Protein AF-A0A536VVV4-F1 (afdb_monomer)

Nearest PDB structures (foldseek):
  3cqb-assembly1_B  TM=8.999E-01  e=2.871E-04  unclassified
  3cqb-assembly1_A  TM=9.259E-01  e=4.787E-03  unclassified

Mean predicted aligned error: 9.5 Å

pLDDT: mean 87.92, std 15.05, range [46.0, 98.38]

Structure (mmCIF, N/CA/C/O backbone):
data_AF-A0A536VVV4-F1
#
_entry.id   AF-A0A536VVV4-F1
#
loop_
_atom_site.group_PDB
_atom_site.id
_atom_site.type_symbol
_atom_site.label_atom_id
_atom_site.label_alt_id
_atom_site.label_comp_id
_atom_site.label_asym_id
_atom_site.label_entity_id
_atom_site.label_seq_id
_atom_site.pdbx_PDB_ins_code
_atom_site.Cartn_x
_atom_site.Cartn_y
_atom_site.Cartn_z
_atom_site.occupancy
_atom_site.B_iso_or_equiv
_atom_site.auth_seq_id
_atom_site.auth_comp_id
_atom_site.auth_asym_id
_atom_site.auth_atom_id
_atom_site.pdbx_PDB_model_num
ATOM 1 N N . MET A 1 1 ? 23.287 49.686 -32.237 1.00 52.19 1 MET A N 1
ATOM 2 C CA . MET A 1 1 ? 22.358 48.540 -32.331 1.00 52.19 1 MET A CA 1
ATOM 3 C C . MET A 1 1 ? 23.140 47.354 -32.895 1.00 52.19 1 MET A C 1
ATOM 5 O O . MET A 1 1 ? 23.390 47.329 -34.089 1.00 52.19 1 MET A O 1
ATOM 9 N N . SER A 1 2 ? 23.639 46.441 -32.057 1.00 46.00 2 SER A N 1
ATOM 10 C CA . SER A 1 2 ? 24.348 45.226 -32.502 1.00 46.00 2 SER A CA 1
ATOM 11 C C . SER A 1 2 ? 24.063 44.066 -31.532 1.00 46.00 2 SER A C 1
ATOM 13 O O . SER A 1 2 ? 23.830 44.313 -30.347 1.00 46.00 2 SER A O 1
ATOM 15 N N . PRO A 1 3 ? 23.937 42.822 -32.031 1.00 53.62 3 PRO A N 1
ATOM 16 C CA . PRO A 1 3 ? 23.010 41.853 -31.459 1.00 53.62 3 PRO A CA 1
ATOM 17 C C . PRO A 1 3 ? 23.625 40.999 -30.344 1.00 53.62 3 PRO A C 1
ATOM 19 O O . PRO A 1 3 ? 24.774 40.564 -30.401 1.00 53.62 3 PRO A O 1
ATOM 22 N N . LEU A 1 4 ? 22.795 40.716 -29.340 1.00 55.72 4 LEU A N 1
ATOM 23 C CA . LEU A 1 4 ? 23.059 39.817 -28.220 1.00 55.72 4 LEU A CA 1
ATOM 24 C C . LEU A 1 4 ? 23.430 38.409 -28.712 1.00 55.72 4 LEU A C 1
ATOM 26 O O . LEU A 1 4 ? 22.602 37.651 -29.221 1.00 55.72 4 LEU A O 1
ATOM 30 N N . ARG A 1 5 ? 24.692 38.038 -28.500 1.00 58.62 5 ARG A N 1
ATOM 31 C CA . ARG A 1 5 ? 25.236 36.700 -28.742 1.00 58.62 5 ARG A CA 1
ATOM 32 C C . ARG A 1 5 ? 24.678 35.736 -27.686 1.00 58.62 5 ARG A C 1
ATOM 34 O O . ARG A 1 5 ? 25.231 35.606 -26.597 1.00 58.62 5 ARG A O 1
ATOM 41 N N . ARG A 1 6 ? 23.558 35.068 -27.994 1.00 58.03 6 ARG A N 1
ATOM 42 C CA . ARG A 1 6 ? 22.972 33.998 -27.161 1.00 58.03 6 ARG A CA 1
ATOM 43 C C . ARG A 1 6 ? 23.977 32.847 -27.007 1.00 58.03 6 ARG A C 1
ATOM 45 O O . ARG A 1 6 ? 24.067 31.980 -27.874 1.00 58.03 6 ARG A O 1
ATOM 52 N N . LYS A 1 7 ? 24.705 32.794 -25.887 1.00 58.62 7 LYS A N 1
ATOM 53 C CA . LYS A 1 7 ? 25.305 31.544 -25.398 1.00 58.62 7 LYS A CA 1
ATOM 54 C C . LYS A 1 7 ? 24.151 30.622 -25.000 1.00 58.62 7 LYS A C 1
ATOM 56 O O . LYS A 1 7 ? 23.544 30.815 -23.952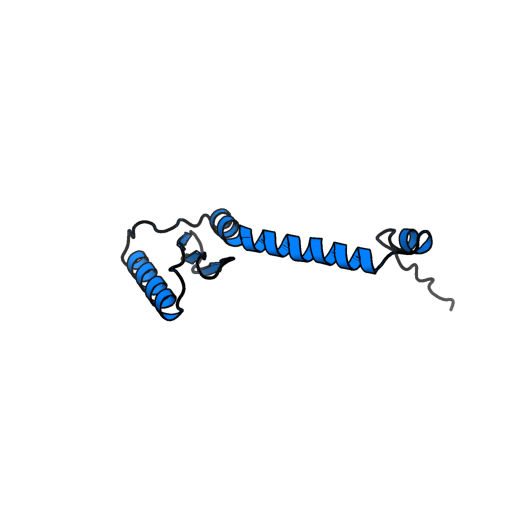 1.00 58.62 7 LYS A O 1
ATOM 61 N N . ARG A 1 8 ? 23.809 29.647 -25.848 1.00 59.28 8 ARG A N 1
ATOM 62 C CA . ARG A 1 8 ? 22.992 28.510 -25.408 1.00 59.28 8 ARG A CA 1
ATOM 63 C C . ARG A 1 8 ? 23.870 27.669 -24.490 1.00 59.28 8 ARG A C 1
ATOM 65 O O . ARG A 1 8 ? 24.850 27.078 -24.938 1.00 59.28 8 ARG A O 1
ATOM 72 N N . SER A 1 9 ? 23.559 27.680 -23.204 1.00 56.00 9 SER A N 1
ATOM 73 C CA . SER A 1 9 ? 24.233 26.850 -22.215 1.00 56.00 9 SER A CA 1
ATOM 74 C C . SER A 1 9 ? 23.882 25.385 -22.479 1.00 56.00 9 SER A C 1
ATOM 76 O O . SER A 1 9 ? 22.789 24.927 -22.161 1.00 56.00 9 SER A O 1
ATOM 78 N N . ASN A 1 10 ? 24.807 24.652 -23.097 1.00 61.41 10 ASN A N 1
ATOM 79 C CA . ASN A 1 10 ? 24.755 23.199 -23.239 1.00 61.41 10 ASN A CA 1
ATOM 80 C C . ASN A 1 10 ? 25.097 22.558 -21.886 1.00 61.41 10 ASN A C 1
ATOM 82 O O . ASN A 1 10 ? 26.231 22.154 -21.648 1.00 61.41 10 ASN A O 1
ATOM 86 N N . LEU A 1 11 ? 24.116 22.528 -20.985 1.00 60.31 11 LEU A N 1
ATOM 87 C CA . LEU A 1 11 ? 24.301 22.327 -19.542 1.00 60.31 11 LEU A CA 1
ATOM 88 C C . LEU A 1 11 ? 24.728 20.923 -19.086 1.00 60.31 11 LEU A C 1
ATOM 90 O O . LEU A 1 11 ? 24.925 20.728 -17.896 1.00 60.31 11 LEU A O 1
ATOM 94 N N . LEU A 1 12 ? 24.910 19.955 -19.985 1.00 63.84 12 LEU A N 1
ATOM 95 C CA . LEU A 1 12 ? 25.259 18.584 -19.586 1.00 63.84 12 LEU A CA 1
ATOM 96 C C . LEU A 1 12 ? 26.454 17.988 -20.331 1.00 63.84 12 LEU A C 1
ATOM 98 O O . LEU A 1 12 ? 26.679 16.789 -20.237 1.00 63.84 12 LEU A O 1
ATOM 102 N N . GLY A 1 13 ? 27.187 18.752 -21.151 1.00 57.66 13 GLY A N 1
ATOM 103 C CA . GLY A 1 13 ? 28.243 18.170 -22.004 1.00 57.66 13 GLY A CA 1
ATOM 104 C C . GLY A 1 13 ? 27.727 17.153 -23.042 1.00 57.66 13 GLY A C 1
ATOM 105 O O . GLY A 1 13 ? 28.474 16.747 -23.929 1.00 57.66 13 GLY A O 1
ATOM 106 N N . LEU A 1 14 ? 26.428 16.829 -22.997 1.00 61.56 14 LEU A N 1
ATOM 107 C CA . LEU A 1 14 ? 25.707 15.941 -23.896 1.00 61.56 14 LEU A CA 1
ATOM 108 C C . LEU A 1 14 ? 25.946 16.353 -25.343 1.00 61.56 14 LEU A C 1
ATOM 110 O O . LEU A 1 14 ? 26.206 15.503 -26.176 1.00 61.56 14 LEU A O 1
ATOM 114 N N . ASN A 1 15 ? 25.952 17.663 -25.624 1.00 60.56 15 ASN A N 1
ATOM 115 C CA . ASN A 1 15 ? 26.162 18.196 -26.973 1.00 60.56 15 ASN A CA 1
ATOM 116 C C . ASN A 1 15 ? 27.574 17.955 -27.535 1.00 60.56 15 ASN A C 1
ATOM 118 O O . ASN A 1 15 ? 27.739 17.972 -28.748 1.00 60.56 15 ASN A O 1
ATOM 122 N N . ARG A 1 16 ? 28.584 17.713 -26.688 1.00 58.69 16 ARG A N 1
ATOM 123 C CA . ARG A 1 16 ? 29.941 17.364 -27.139 1.00 58.69 16 ARG A CA 1
ATOM 124 C C . ARG A 1 16 ? 30.082 15.856 -27.360 1.00 58.69 16 ARG A C 1
ATOM 126 O O . ARG A 1 16 ? 30.617 15.453 -28.383 1.00 58.69 16 ARG A O 1
ATOM 133 N N . ALA A 1 17 ? 29.497 15.042 -26.478 1.00 60.25 17 ALA A N 1
ATOM 134 C CA . ALA A 1 17 ? 29.353 13.600 -26.702 1.00 60.25 17 ALA A CA 1
ATOM 135 C C . ALA A 1 17 ? 28.490 13.285 -27.948 1.00 60.25 17 ALA A C 1
ATOM 137 O O . ALA A 1 17 ? 28.805 12.364 -28.691 1.00 60.25 17 ALA A O 1
ATOM 138 N N . LEU A 1 18 ? 27.461 14.105 -28.214 1.00 59.94 18 LEU A N 1
ATOM 139 C CA . LEU A 1 18 ? 26.587 14.087 -29.399 1.00 59.94 18 LEU A CA 1
ATOM 140 C C . LEU A 1 18 ? 27.330 14.353 -30.719 1.00 59.94 18 LEU A C 1
ATOM 142 O O . LEU A 1 18 ? 26.858 13.908 -31.761 1.00 59.94 18 LEU A O 1
ATOM 146 N N . ALA A 1 19 ? 28.439 15.101 -30.690 1.00 59.72 19 ALA A N 1
ATOM 147 C CA . ALA A 1 19 ? 29.119 15.581 -31.894 1.00 59.72 19 ALA A CA 1
ATOM 148 C C . ALA A 1 19 ? 30.286 14.688 -32.350 1.00 59.72 19 ALA A C 1
ATOM 150 O O . ALA A 1 19 ? 30.606 14.687 -33.534 1.00 59.72 19 ALA A O 1
ATOM 151 N N . GLU A 1 20 ? 30.922 13.944 -31.438 1.00 58.12 20 GLU A N 1
ATOM 152 C CA . GLU A 1 20 ? 32.157 13.194 -31.735 1.00 58.12 20 GLU A CA 1
ATOM 153 C C . GLU A 1 20 ? 31.933 11.689 -31.973 1.00 58.12 20 GLU A C 1
ATOM 155 O O . GLU A 1 20 ? 32.694 11.078 -32.713 1.00 58.12 20 GLU A O 1
ATOM 160 N N . ASN A 1 21 ? 30.873 11.088 -31.421 1.00 61.09 21 ASN A N 1
ATOM 161 C CA . ASN A 1 21 ? 30.514 9.686 -31.656 1.00 61.09 21 ASN A CA 1
ATOM 162 C C . ASN A 1 21 ? 28.997 9.602 -31.851 1.00 61.09 21 ASN A C 1
ATOM 164 O O . ASN A 1 21 ? 28.251 9.792 -30.893 1.00 61.09 21 ASN A O 1
ATOM 168 N N . GLY A 1 22 ? 28.532 9.372 -33.084 1.00 63.38 22 GLY A N 1
ATOM 169 C CA . GLY A 1 22 ? 27.104 9.348 -33.423 1.00 63.38 22 GLY A CA 1
ATOM 170 C C . GLY A 1 22 ? 26.279 8.548 -32.408 1.00 63.38 22 GLY A C 1
ATOM 171 O O . GLY A 1 22 ? 26.482 7.349 -32.229 1.00 63.38 22 GLY A O 1
ATOM 172 N N . LEU A 1 23 ? 25.370 9.227 -31.706 1.00 68.50 23 LEU A N 1
ATOM 173 C CA . LEU A 1 23 ? 24.562 8.618 -30.653 1.00 68.50 23 LEU A CA 1
ATOM 174 C C . LEU A 1 23 ? 23.612 7.579 -31.250 1.00 68.50 23 LEU A C 1
ATOM 176 O O . LEU A 1 23 ? 22.770 7.900 -32.090 1.00 68.50 23 LEU A O 1
ATOM 180 N N . ASN A 1 24 ? 23.693 6.339 -30.767 1.00 80.12 24 ASN A N 1
ATOM 181 C CA . ASN A 1 24 ? 22.688 5.329 -31.069 1.00 80.12 24 ASN A CA 1
ATOM 182 C C . ASN A 1 24 ? 21.419 5.637 -30.259 1.00 80.12 24 ASN A C 1
ATOM 184 O O . ASN A 1 24 ? 21.228 5.145 -29.146 1.00 80.12 24 ASN A O 1
ATOM 188 N N . LEU A 1 25 ? 20.562 6.492 -30.822 1.00 83.75 25 LEU A N 1
ATOM 189 C CA . LEU A 1 25 ? 19.292 6.898 -30.216 1.00 83.75 25 LEU A CA 1
ATOM 190 C C . LEU A 1 25 ? 18.388 5.697 -29.903 1.00 83.75 25 LEU A C 1
ATOM 192 O O . LEU A 1 25 ? 17.649 5.740 -28.924 1.00 83.75 25 LEU A O 1
ATOM 196 N N . GLY A 1 26 ? 18.483 4.613 -30.683 1.00 88.19 26 GLY A N 1
ATOM 197 C CA . GLY A 1 26 ? 17.772 3.364 -30.410 1.00 88.19 26 GLY A CA 1
ATOM 198 C C . GLY A 1 2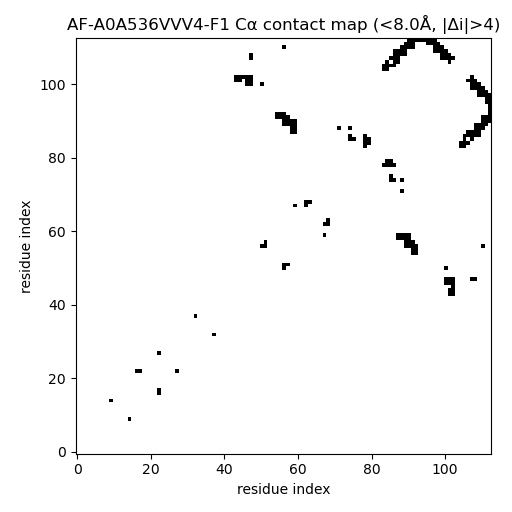6 ? 18.244 2.702 -29.116 1.00 88.19 26 GLY A C 1
ATOM 199 O O . GLY A 1 26 ? 17.428 2.371 -28.259 1.00 88.19 26 GLY A O 1
ATOM 200 N N . ALA A 1 27 ? 19.560 2.580 -28.927 1.00 88.06 27 ALA A N 1
ATOM 201 C CA . ALA A 1 27 ? 20.136 2.052 -27.692 1.00 88.06 27 ALA A CA 1
ATOM 202 C C . ALA A 1 27 ? 19.798 2.935 -26.479 1.00 88.06 27 ALA A C 1
ATOM 204 O O . ALA A 1 27 ? 19.469 2.414 -25.414 1.00 88.06 27 ALA A O 1
ATOM 205 N N . LEU A 1 28 ? 19.816 4.262 -26.648 1.00 89.69 28 LEU A N 1
ATOM 206 C CA . LEU A 1 28 ? 19.446 5.195 -25.585 1.00 89.69 28 LEU A CA 1
ATOM 207 C C . LEU A 1 28 ? 17.963 5.075 -25.213 1.00 89.69 28 LEU A C 1
ATOM 209 O O . LEU A 1 28 ? 17.643 5.042 -24.032 1.00 89.69 28 LEU A O 1
ATOM 213 N N . LEU A 1 29 ? 17.067 4.951 -26.197 1.00 92.56 29 LEU A N 1
ATOM 214 C CA . LEU A 1 29 ? 15.636 4.756 -25.958 1.00 92.56 29 LEU A CA 1
ATOM 215 C C . LEU A 1 29 ? 15.372 3.470 -25.167 1.00 92.56 29 LEU A C 1
ATOM 217 O O . LEU A 1 29 ? 14.629 3.499 -24.189 1.00 92.56 29 LEU A O 1
ATOM 221 N N . VAL A 1 30 ? 15.996 2.356 -25.563 1.00 93.31 30 VAL A N 1
ATOM 222 C CA . VAL A 1 30 ? 15.860 1.069 -24.861 1.00 93.31 30 VAL A CA 1
ATOM 223 C C . VAL A 1 30 ? 16.402 1.170 -23.438 1.00 93.31 30 VAL A C 1
ATOM 225 O O . VAL A 1 30 ? 15.728 0.756 -22.496 1.00 93.31 30 VAL A O 1
ATOM 228 N N . PHE A 1 31 ? 17.579 1.773 -23.261 1.00 93.06 31 PHE A N 1
ATOM 229 C CA . PHE A 1 31 ? 18.152 2.011 -21.939 1.00 93.06 31 PHE A CA 1
ATOM 230 C C . PHE A 1 31 ? 17.218 2.855 -21.061 1.00 93.06 31 PHE A C 1
ATOM 232 O O . PHE A 1 31 ? 16.892 2.460 -19.943 1.00 93.06 31 PHE A O 1
ATOM 239 N N . SER A 1 32 ? 16.728 3.984 -21.576 1.00 93.38 32 SER A N 1
ATOM 240 C CA . SER A 1 32 ? 15.798 4.856 -20.858 1.00 93.38 32 SER A CA 1
ATOM 241 C C . SER A 1 32 ? 14.477 4.161 -20.536 1.00 93.38 32 SER A C 1
ATOM 243 O O . SER A 1 32 ? 13.950 4.366 -19.447 1.00 93.38 32 SER A O 1
ATOM 245 N N . ALA A 1 33 ? 13.958 3.315 -21.429 1.00 94.81 33 ALA A N 1
ATOM 246 C CA . ALA A 1 33 ? 12.759 2.529 -21.166 1.00 94.81 33 ALA A CA 1
ATOM 247 C C . ALA A 1 33 ? 12.988 1.537 -20.017 1.00 94.81 33 ALA A C 1
ATOM 249 O O . ALA A 1 33 ? 12.201 1.503 -19.075 1.00 94.81 33 ALA A O 1
ATOM 250 N N . ILE A 1 34 ? 14.088 0.778 -20.043 1.00 95.50 34 ILE A N 1
ATOM 251 C CA . ILE A 1 34 ? 14.402 -0.204 -18.995 1.00 95.50 34 ILE A CA 1
ATOM 252 C C . ILE A 1 34 ? 14.602 0.483 -17.645 1.00 95.50 34 ILE A C 1
ATOM 254 O O . ILE A 1 34 ? 14.026 0.049 -16.654 1.00 95.50 34 ILE A O 1
ATOM 258 N N . ILE A 1 35 ? 15.383 1.562 -17.592 1.00 94.44 35 ILE A N 1
ATOM 259 C CA . ILE A 1 35 ? 15.650 2.261 -16.331 1.00 94.44 35 ILE A CA 1
ATOM 260 C C . ILE A 1 35 ? 14.402 2.997 -15.830 1.00 94.44 35 ILE A C 1
ATOM 262 O O . ILE A 1 35 ? 14.072 2.905 -14.648 1.00 94.44 35 ILE A O 1
ATOM 266 N N . GLY A 1 36 ? 13.678 3.683 -16.718 1.00 93.25 36 GLY A N 1
ATOM 267 C CA . GLY A 1 36 ? 12.471 4.431 -16.372 1.00 93.25 36 GLY A CA 1
ATOM 268 C C . GLY A 1 36 ? 11.350 3.524 -15.867 1.00 93.25 36 GLY A C 1
ATOM 269 O O . GLY A 1 36 ? 10.863 3.703 -14.750 1.00 93.25 36 GLY A O 1
ATOM 270 N N . PHE A 1 37 ? 10.972 2.509 -16.650 1.00 95.50 37 PHE A N 1
ATOM 271 C CA . PHE A 1 37 ? 9.929 1.566 -16.243 1.00 95.50 37 PHE A CA 1
ATOM 272 C C . PHE A 1 37 ? 10.406 0.627 -15.135 1.00 95.50 37 PHE A C 1
ATOM 274 O O . PHE A 1 37 ? 9.649 0.360 -14.207 1.00 95.50 37 PHE A O 1
ATOM 281 N N . GLY A 1 38 ? 11.661 0.171 -15.173 1.00 96.00 38 GLY A N 1
ATOM 282 C CA . GLY A 1 38 ? 12.236 -0.686 -14.136 1.00 96.00 38 GLY A CA 1
ATOM 283 C C . GLY A 1 38 ? 12.181 -0.036 -12.755 1.00 96.00 38 GLY A C 1
ATOM 284 O O . GLY A 1 38 ? 11.707 -0.656 -11.804 1.00 96.00 38 GLY A O 1
ATOM 285 N N . GLY A 1 39 ? 12.568 1.240 -12.651 1.00 94.12 39 GLY A N 1
ATOM 286 C CA . GLY A 1 39 ? 12.451 2.000 -11.406 1.00 94.12 39 GLY A CA 1
ATOM 287 C C . GLY A 1 39 ? 11.001 2.152 -10.935 1.00 94.12 39 GLY A C 1
ATOM 288 O O . GLY A 1 39 ? 10.715 1.946 -9.755 1.00 94.12 39 GLY A O 1
ATOM 289 N N . ALA A 1 40 ? 10.072 2.443 -11.851 1.00 94.44 40 ALA A N 1
ATOM 290 C CA . ALA A 1 40 ? 8.652 2.575 -11.525 1.00 94.44 40 ALA A CA 1
ATOM 291 C C . ALA A 1 40 ? 8.043 1.260 -11.007 1.00 94.44 40 ALA A C 1
ATOM 293 O O . ALA A 1 40 ? 7.318 1.270 -10.012 1.00 94.44 40 ALA A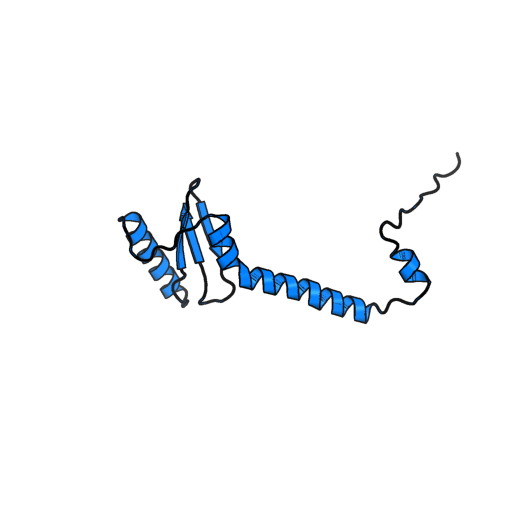 O 1
ATOM 294 N N . PHE A 1 41 ? 8.375 0.120 -11.621 1.00 95.81 41 PHE A N 1
ATOM 295 C CA . PHE A 1 41 ? 7.909 -1.187 -11.156 1.00 95.81 41 PHE A CA 1
ATOM 296 C C . PHE A 1 41 ? 8.468 -1.538 -9.779 1.00 95.81 41 PHE A C 1
ATOM 298 O O . PHE A 1 41 ? 7.712 -1.977 -8.916 1.00 95.81 41 PHE A O 1
ATOM 305 N N . ILE A 1 42 ? 9.761 -1.301 -9.539 1.00 95.19 42 ILE A N 1
ATOM 306 C CA . ILE A 1 42 ? 10.375 -1.523 -8.222 1.00 95.19 42 ILE A CA 1
ATOM 307 C C . ILE A 1 42 ? 9.703 -0.641 -7.161 1.00 95.19 42 ILE A C 1
ATOM 309 O O . ILE A 1 42 ? 9.354 -1.125 -6.085 1.00 95.19 42 ILE A O 1
ATOM 313 N N . SER A 1 43 ? 9.463 0.635 -7.474 1.00 94.00 43 SER A N 1
ATOM 314 C CA . SER A 1 43 ? 8.767 1.559 -6.576 1.00 94.00 43 SER A CA 1
ATOM 315 C C . SER A 1 43 ? 7.353 1.078 -6.242 1.00 94.00 43 SER A C 1
ATOM 317 O O . SER A 1 43 ? 6.985 1.035 -5.068 1.00 94.00 43 SER A O 1
ATOM 319 N N . LEU A 1 44 ? 6.590 0.638 -7.248 1.00 95.12 44 LEU A N 1
ATOM 320 C CA . LEU A 1 44 ? 5.249 0.092 -7.051 1.00 95.12 44 LEU A CA 1
ATOM 321 C C . LEU A 1 44 ? 5.275 -1.175 -6.187 1.00 95.12 44 LEU A C 1
ATOM 323 O O . LEU A 1 44 ? 4.488 -1.290 -5.254 1.00 95.12 44 LEU A O 1
ATOM 327 N N . LEU A 1 45 ? 6.200 -2.104 -6.445 1.00 96.31 45 LEU A N 1
ATOM 328 C CA . LEU A 1 45 ? 6.335 -3.341 -5.667 1.00 96.31 45 LEU A CA 1
ATOM 329 C C . LEU A 1 45 ? 6.644 -3.077 -4.186 1.00 96.31 45 LEU A C 1
ATOM 331 O O . LEU A 1 45 ? 6.178 -3.817 -3.321 1.00 96.31 45 LEU A O 1
ATOM 335 N N . MET A 1 46 ? 7.391 -2.014 -3.882 1.00 96.38 46 MET A N 1
ATOM 336 C CA . MET A 1 46 ? 7.727 -1.629 -2.508 1.00 96.38 46 MET A CA 1
ATOM 337 C C . MET A 1 46 ? 6.684 -0.724 -1.841 1.00 96.38 46 MET A C 1
ATOM 339 O O . MET A 1 46 ? 6.775 -0.503 -0.631 1.00 96.38 46 MET A O 1
ATOM 343 N N . SER A 1 47 ? 5.695 -0.208 -2.580 1.00 95.88 47 SER A N 1
ATOM 344 C CA . SER A 1 47 ? 4.815 0.874 -2.115 1.00 95.88 47 SER A CA 1
ATOM 345 C C . SER A 1 47 ? 4.113 0.553 -0.795 1.00 95.88 47 SER A C 1
ATOM 347 O O . SER A 1 47 ? 4.054 1.398 0.093 1.00 95.88 47 SER A O 1
ATOM 349 N N . LYS A 1 48 ? 3.647 -0.691 -0.625 1.00 95.69 48 LYS A N 1
ATOM 350 C CA . LYS A 1 48 ? 2.971 -1.152 0.596 1.00 95.69 48 LYS A CA 1
ATOM 351 C C . LYS A 1 48 ? 3.882 -1.099 1.822 1.00 95.69 48 LYS A C 1
ATOM 353 O O . LYS A 1 48 ? 3.460 -0.658 2.887 1.00 95.69 48 LYS A O 1
ATOM 358 N N . THR A 1 49 ? 5.122 -1.560 1.683 1.00 95.69 49 THR A N 1
ATOM 359 C CA . THR A 1 49 ? 6.102 -1.564 2.778 1.00 95.69 49 THR A CA 1
ATOM 360 C C . THR A 1 49 ? 6.526 -0.143 3.123 1.00 95.69 49 THR A C 1
ATOM 362 O O . THR A 1 49 ? 6.537 0.218 4.297 1.00 95.69 49 THR A O 1
ATOM 365 N N . ILE A 1 50 ? 6.791 0.676 2.100 1.00 96.06 50 ILE A N 1
ATOM 366 C CA . ILE A 1 50 ? 7.137 2.090 2.270 1.00 96.06 50 ILE A CA 1
ATOM 367 C C . ILE A 1 50 ? 6.015 2.822 3.001 1.00 96.06 50 ILE A C 1
ATOM 369 O O . ILE A 1 50 ? 6.302 3.503 3.975 1.00 96.06 50 ILE A O 1
ATOM 373 N N . ALA A 1 51 ? 4.757 2.628 2.596 1.00 95.31 51 ALA A N 1
ATOM 374 C CA . ALA A 1 51 ? 3.615 3.290 3.215 1.00 95.31 51 ALA A CA 1
ATOM 375 C C . ALA A 1 51 ? 3.501 2.981 4.716 1.00 95.31 51 ALA A C 1
ATOM 377 O O . ALA A 1 51 ? 3.356 3.900 5.514 1.00 95.31 51 ALA A O 1
ATOM 378 N N . LYS A 1 52 ? 3.647 1.707 5.115 1.00 96.00 52 LYS A N 1
ATOM 379 C CA . LYS A 1 52 ? 3.619 1.316 6.536 1.00 96.00 52 LYS A CA 1
ATOM 380 C C . LYS A 1 52 ? 4.740 1.965 7.338 1.00 96.00 52 LYS A C 1
ATOM 382 O O . LYS A 1 52 ? 4.504 2.448 8.439 1.00 96.00 52 LYS A O 1
ATOM 387 N N . TRP A 1 53 ? 5.952 1.983 6.792 1.00 96.06 53 TRP A N 1
ATOM 388 C CA . TRP A 1 53 ? 7.103 2.560 7.483 1.00 96.06 53 TRP A CA 1
ATOM 389 C C . TRP A 1 53 ? 7.049 4.082 7.549 1.00 96.06 53 TRP A C 1
ATOM 391 O O . TRP A 1 53 ? 7.374 4.647 8.587 1.00 96.06 53 TRP A O 1
ATOM 401 N N . SER A 1 54 ? 6.622 4.747 6.475 1.00 94.94 54 SER A N 1
ATOM 402 C CA . SER A 1 54 ? 6.603 6.207 6.409 1.00 94.94 54 SER A CA 1
ATOM 403 C C . SER A 1 54 ? 5.542 6.830 7.305 1.00 94.94 54 SER A C 1
ATOM 405 O O . SER A 1 54 ? 5.755 7.931 7.799 1.00 94.94 54 SER A O 1
ATOM 407 N N . THR A 1 55 ? 4.404 6.155 7.502 1.00 95.12 55 THR A N 1
ATOM 408 C CA . THR A 1 55 ? 3.324 6.655 8.368 1.00 95.12 55 THR A CA 1
ATOM 409 C C . THR A 1 55 ? 3.319 6.018 9.754 1.00 95.12 55 THR A C 1
ATOM 411 O O . THR A 1 55 ? 2.529 6.420 10.598 1.00 95.12 55 THR A O 1
ATOM 414 N N . GLY A 1 56 ? 4.155 5.004 9.999 1.00 96.00 56 GLY A N 1
ATOM 415 C CA . GLY A 1 56 ? 4.096 4.218 11.233 1.00 96.00 56 GLY A CA 1
ATOM 416 C C . GLY A 1 56 ? 2.801 3.409 11.374 1.00 96.00 56 GLY A C 1
ATOM 417 O O . GLY A 1 56 ? 2.384 3.121 12.494 1.00 96.00 56 GLY A O 1
ATOM 418 N N . ALA A 1 57 ? 2.148 3.061 10.259 1.00 96.50 57 ALA A N 1
ATOM 419 C CA . ALA A 1 57 ? 0.863 2.372 10.288 1.00 96.50 57 ALA A CA 1
ATOM 420 C C . ALA A 1 57 ? 0.965 0.987 10.940 1.00 96.50 57 ALA A C 1
ATOM 422 O O . ALA A 1 57 ? 1.786 0.148 10.555 1.00 96.50 57 ALA A O 1
ATOM 423 N N . GLN A 1 58 ? 0.072 0.737 11.891 1.00 96.38 58 GLN A N 1
ATOM 424 C CA . GLN A 1 58 ? -0.059 -0.518 12.613 1.00 96.38 58 GLN A CA 1
ATOM 425 C C . GLN A 1 58 ? -1.238 -1.307 12.054 1.00 96.38 58 GLN A C 1
ATOM 427 O O . GLN A 1 58 ? -2.379 -0.847 12.068 1.00 96.38 58 GLN A O 1
ATOM 432 N N . VAL A 1 59 ? -0.952 -2.499 11.532 1.00 96.94 59 VAL A N 1
ATOM 433 C CA . VAL A 1 59 ? -1.980 -3.392 10.986 1.00 96.94 59 VAL A CA 1
ATOM 434 C C . VAL A 1 59 ? -2.853 -3.913 12.125 1.00 96.94 59 VAL A C 1
ATOM 436 O O . VAL A 1 59 ? -2.341 -4.406 13.129 1.00 96.94 59 VAL A O 1
ATOM 439 N N . ILE A 1 60 ? -4.170 -3.839 11.945 1.00 96.75 60 ILE A N 1
ATOM 440 C CA . ILE A 1 60 ? -5.145 -4.368 12.897 1.00 96.75 60 ILE A CA 1
ATOM 441 C C . ILE A 1 60 ? -5.198 -5.891 12.720 1.00 96.75 60 ILE A C 1
ATOM 443 O O . ILE A 1 60 ? -5.808 -6.393 11.777 1.00 96.75 60 ILE A O 1
ATOM 447 N N . SER A 1 61 ? -4.544 -6.636 13.613 1.00 92.81 61 SER A N 1
ATOM 448 C CA . SER A 1 61 ? -4.656 -8.102 13.667 1.00 92.81 61 SER A CA 1
ATOM 449 C C . SER A 1 61 ? -5.902 -8.553 14.429 1.00 92.81 61 SER 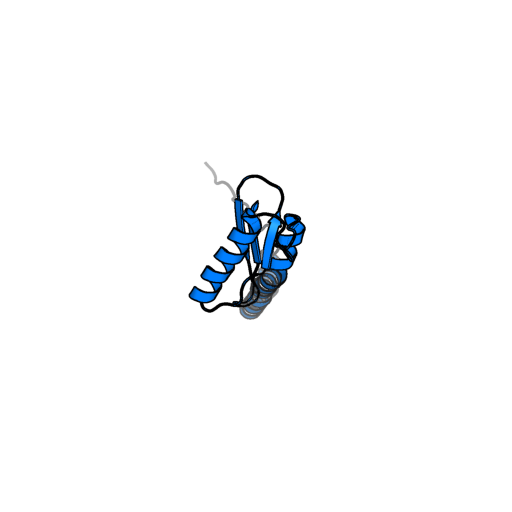A C 1
ATOM 451 O O . SER A 1 61 ? -6.571 -9.500 14.025 1.00 92.81 61 SER A O 1
ATOM 453 N N . GLU A 1 62 ? -6.219 -7.854 15.518 1.00 93.25 62 GLU A N 1
ATOM 454 C CA . GLU A 1 62 ? -7.375 -8.089 16.380 1.00 93.25 62 GLU A CA 1
ATOM 455 C C . GLU A 1 62 ? -7.976 -6.727 16.750 1.00 93.25 62 GLU A C 1
ATOM 457 O O . GLU A 1 62 ? -7.241 -5.883 17.273 1.00 93.25 62 GLU A O 1
ATOM 462 N N . PRO A 1 63 ? -9.267 -6.478 16.466 1.00 94.38 63 PRO A N 1
ATOM 463 C CA . PRO A 1 63 ? -9.879 -5.188 16.747 1.00 94.38 63 PRO A CA 1
ATOM 464 C C . PRO A 1 63 ? -10.020 -4.962 18.255 1.00 94.38 63 PRO A C 1
ATOM 466 O O . PRO A 1 63 ? -10.512 -5.824 18.984 1.00 94.38 63 PRO A O 1
ATOM 469 N N . ARG A 1 64 ? -9.623 -3.777 18.719 1.00 94.25 64 ARG A N 1
ATOM 470 C CA . ARG A 1 64 ? -9.662 -3.362 20.134 1.00 94.25 64 ARG A CA 1
ATOM 471 C C . ARG A 1 64 ? -10.760 -2.347 20.440 1.00 94.25 64 ARG A C 1
ATOM 473 O O . ARG A 1 64 ? -10.941 -1.966 21.593 1.00 94.25 64 ARG A O 1
ATOM 480 N N . SER A 1 65 ? -11.489 -1.903 19.419 1.00 95.56 65 SER A N 1
ATOM 481 C CA . SER A 1 65 ? -12.588 -0.948 19.543 1.00 95.56 65 SER A CA 1
ATOM 482 C C . SER A 1 65 ? -13.739 -1.271 18.586 1.00 95.56 65 SER A C 1
ATOM 484 O O . SER A 1 65 ? -13.583 -2.002 17.600 1.00 95.56 65 SER A O 1
ATOM 486 N N . GLU A 1 66 ? -14.911 -0.691 18.853 1.00 95.62 66 GLU A N 1
ATOM 487 C CA . GLU A 1 66 ? -16.053 -0.761 17.934 1.00 95.62 66 GLU A CA 1
ATOM 488 C C . GLU A 1 66 ? -15.726 -0.121 16.577 1.00 95.62 66 GLU A C 1
ATOM 490 O O . GLU A 1 66 ? -16.124 -0.648 15.539 1.00 95.62 66 GLU A O 1
ATOM 495 N N . GLY A 1 67 ? -14.940 0.962 16.575 1.00 95.62 67 GLY A N 1
ATOM 496 C CA . GLY A 1 67 ? -14.490 1.639 15.357 1.00 95.62 67 GLY A CA 1
ATOM 497 C C . GLY A 1 67 ? -13.617 0.747 14.473 1.00 95.62 67 GLY A C 1
ATOM 498 O O . GLY A 1 67 ? -13.878 0.627 13.277 1.00 95.62 67 GLY A O 1
ATOM 499 N N . GLU A 1 68 ? -12.637 0.050 15.055 1.00 96.50 68 GLU A N 1
ATOM 500 C CA . GLU A 1 68 ? -11.794 -0.909 14.323 1.00 96.50 68 GLU A CA 1
ATOM 501 C C . GLU A 1 68 ? -12.609 -2.098 13.798 1.00 96.50 68 GLU A C 1
ATOM 503 O O . GLU A 1 68 ? -12.428 -2.529 12.658 1.00 96.50 68 GLU A O 1
ATOM 508 N N . THR A 1 69 ? -13.555 -2.598 14.599 1.00 97.50 69 THR A N 1
ATOM 509 C CA . THR A 1 69 ? -14.461 -3.683 14.191 1.00 97.50 69 THR A CA 1
ATOM 510 C C . THR A 1 69 ? -15.315 -3.262 12.995 1.00 97.50 69 THR A C 1
ATOM 512 O O . THR A 1 69 ? -15.424 -3.993 12.005 1.00 97.50 69 THR A O 1
ATOM 515 N N . TRP A 1 70 ? -15.894 -2.060 13.059 1.00 96.81 70 TRP A N 1
ATOM 516 C CA . TRP A 1 70 ? -16.671 -1.476 11.972 1.00 96.81 70 TRP A CA 1
ATOM 517 C C . TRP A 1 70 ? -15.821 -1.266 10.715 1.00 96.81 70 TRP A C 1
ATOM 519 O O . TRP A 1 70 ? -16.271 -1.587 9.609 1.00 96.81 70 TRP A O 1
ATOM 529 N N . LEU A 1 71 ? -14.587 -0.780 10.871 1.00 97.00 71 LEU A N 1
ATOM 530 C CA . LEU A 1 71 ? -13.663 -0.549 9.767 1.00 97.00 71 LEU A CA 1
ATOM 531 C C . LEU A 1 71 ? -13.318 -1.861 9.054 1.00 97.00 71 LEU A C 1
ATOM 533 O O . LEU A 1 71 ? -13.499 -1.959 7.839 1.00 97.00 71 LEU A O 1
ATOM 537 N N . LEU A 1 72 ? -12.900 -2.892 9.798 1.00 97.50 72 LEU A N 1
ATOM 538 C CA . LEU A 1 72 ? -12.594 -4.215 9.245 1.00 97.50 72 LEU A CA 1
ATOM 539 C C . LEU A 1 72 ? -13.796 -4.814 8.504 1.00 97.50 72 LEU A C 1
ATOM 541 O O . LEU A 1 72 ? -13.657 -5.295 7.377 1.00 97.50 72 LEU A O 1
ATOM 545 N N . ALA A 1 73 ? -14.990 -4.752 9.100 1.00 97.38 73 ALA A N 1
ATOM 546 C CA . ALA A 1 73 ? -16.212 -5.254 8.478 1.00 97.38 73 ALA A CA 1
ATOM 547 C C . ALA A 1 73 ? -16.565 -4.489 7.190 1.00 97.38 73 ALA A C 1
ATOM 549 O O . ALA A 1 73 ? -16.973 -5.091 6.192 1.00 97.38 73 ALA A O 1
ATOM 550 N N . THR A 1 74 ? -16.378 -3.169 7.193 1.00 97.62 74 THR A N 1
ATOM 551 C CA . THR A 1 74 ? -16.642 -2.304 6.039 1.00 97.62 74 THR A CA 1
ATOM 552 C C . THR A 1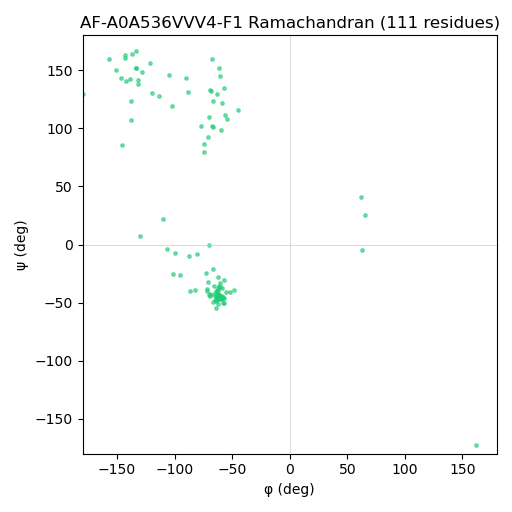 74 ? -15.676 -2.597 4.900 1.00 97.62 74 THR A C 1
ATOM 554 O O . THR A 1 74 ? -16.117 -2.841 3.775 1.00 97.62 74 THR A O 1
ATOM 557 N N . VAL A 1 75 ? -14.373 -2.648 5.184 1.00 97.69 75 VAL A N 1
ATOM 558 C CA . VAL A 1 75 ? -13.349 -2.966 4.181 1.00 97.69 75 VAL A CA 1
ATOM 559 C C . VAL A 1 75 ? -13.571 -4.363 3.606 1.00 97.69 75 VAL A C 1
ATOM 561 O O . VAL A 1 75 ? -13.545 -4.523 2.387 1.00 97.69 75 VAL A O 1
ATOM 564 N N . LYS A 1 76 ? -13.885 -5.356 4.447 1.00 97.94 76 LYS A N 1
ATOM 565 C CA . LYS A 1 76 ? -14.223 -6.709 3.991 1.00 97.94 76 LYS A CA 1
ATOM 566 C C . LYS A 1 76 ? -15.410 -6.704 3.026 1.00 97.94 76 LYS A C 1
ATOM 568 O O . LYS A 1 76 ? -15.303 -7.221 1.920 1.00 97.94 76 LYS A O 1
ATOM 573 N N . LYS A 1 77 ? -16.514 -6.047 3.393 1.00 98.38 77 LYS A N 1
ATOM 574 C CA . LYS A 1 77 ? -17.706 -5.933 2.537 1.00 98.38 77 LYS A CA 1
ATOM 575 C C . LYS A 1 77 ? -17.402 -5.261 1.193 1.00 98.38 77 LYS A C 1
ATOM 577 O O . LYS A 1 77 ? -17.989 -5.634 0.178 1.00 98.38 77 LYS A O 1
ATOM 582 N N . LEU A 1 78 ? -16.527 -4.254 1.177 1.00 97.94 78 LEU A N 1
ATOM 583 C CA . LEU A 1 78 ? -16.090 -3.588 -0.053 1.00 97.94 78 LEU A CA 1
ATOM 584 C C . LEU A 1 78 ? -15.212 -4.506 -0.914 1.00 97.94 78 LEU A C 1
ATOM 586 O O . LEU A 1 78 ? -15.425 -4.578 -2.123 1.00 97.94 78 LEU A O 1
ATOM 590 N N . ALA A 1 79 ? -14.284 -5.240 -0.297 1.00 97.56 79 ALA A N 1
ATOM 591 C CA . ALA A 1 79 ? -13.417 -6.195 -0.981 1.00 97.56 79 ALA A CA 1
ATOM 592 C C . ALA A 1 79 ? -14.215 -7.350 -1.611 1.00 97.56 79 ALA A C 1
ATOM 594 O O . ALA A 1 79 ? -14.032 -7.648 -2.793 1.00 97.56 79 ALA A O 1
ATOM 595 N N . ASP A 1 80 ? -15.174 -7.912 -0.868 1.00 98.06 80 ASP A N 1
ATOM 596 C CA . ASP A 1 80 ? -16.067 -8.976 -1.340 1.00 98.06 80 ASP A CA 1
ATOM 597 C C . ASP A 1 80 ? -16.868 -8.522 -2.571 1.00 98.06 80 ASP A C 1
ATOM 599 O O . ASP A 1 80 ? -16.947 -9.229 -3.575 1.00 98.06 80 ASP A O 1
ATOM 603 N N . ARG A 1 81 ? -17.413 -7.297 -2.537 1.00 98.00 81 ARG A N 1
ATOM 604 C CA . ARG A 1 81 ? -18.143 -6.701 -3.672 1.00 98.00 81 ARG A CA 1
ATOM 605 C C . ARG A 1 81 ? -17.255 -6.441 -4.884 1.00 98.00 81 ARG A C 1
ATOM 607 O O . ARG A 1 81 ? -17.725 -6.561 -6.011 1.00 98.00 81 ARG A O 1
ATOM 614 N N . ALA A 1 82 ? -16.000 -6.066 -4.659 1.00 96.75 82 ALA A N 1
ATOM 615 C CA . ALA A 1 82 ? -15.031 -5.825 -5.721 1.00 96.75 82 ALA A CA 1
ATOM 616 C C . ALA A 1 82 ? -14.398 -7.122 -6.265 1.00 96.75 82 ALA A C 1
ATOM 618 O O . ALA A 1 82 ? -13.678 -7.079 -7.266 1.00 96.75 82 ALA A O 1
ATOM 619 N N . GLY A 1 83 ? -14.643 -8.276 -5.631 1.00 97.12 83 GLY A N 1
ATOM 620 C CA . GLY A 1 83 ? -14.031 -9.548 -6.014 1.00 97.12 83 GLY A CA 1
ATOM 621 C C . GLY A 1 83 ? -12.504 -9.523 -5.878 1.00 97.12 83 GLY A C 1
ATOM 622 O O . GLY A 1 83 ? -11.789 -9.994 -6.773 1.00 97.12 83 GLY A O 1
ATOM 623 N N . VAL A 1 84 ? -12.008 -8.912 -4.798 1.00 96.88 84 VAL A N 1
ATOM 624 C CA . VAL A 1 84 ? -10.586 -8.847 -4.426 1.00 96.88 84 VAL A CA 1
ATOM 625 C C . VAL A 1 84 ? -10.380 -9.469 -3.050 1.00 96.88 84 VAL A C 1
ATOM 627 O O . VAL A 1 84 ? -11.302 -9.513 -2.237 1.00 96.88 84 VAL A O 1
ATOM 630 N N . ALA A 1 85 ? -9.164 -9.934 -2.769 1.00 97.56 85 ALA A N 1
ATOM 631 C CA . ALA A 1 85 ? -8.805 -10.307 -1.406 1.00 97.56 85 ALA A CA 1
ATOM 632 C C . ALA A 1 85 ? -8.923 -9.092 -0.472 1.00 97.56 85 ALA A C 1
ATOM 634 O O . ALA A 1 85 ? -8.625 -7.964 -0.873 1.00 97.56 85 ALA A O 1
ATOM 635 N N . VAL A 1 86 ? -9.336 -9.329 0.775 1.00 97.44 86 VAL A N 1
ATOM 636 C CA . VAL A 1 86 ? -9.406 -8.275 1.793 1.00 97.44 86 VAL A CA 1
ATOM 637 C C . VAL A 1 86 ? -8.002 -7.683 1.976 1.00 97.44 86 VAL A C 1
ATOM 639 O O . VAL A 1 86 ? -7.070 -8.441 2.259 1.00 97.44 86 VAL A O 1
ATOM 642 N N . PRO A 1 87 ? -7.817 -6.366 1.779 1.00 97.56 87 PRO A N 1
ATOM 643 C CA . PRO A 1 87 ? -6.522 -5.736 1.984 1.00 97.56 87 PRO A CA 1
ATOM 644 C C . PRO A 1 87 ? -6.139 -5.749 3.468 1.00 97.56 87 PRO A C 1
ATOM 646 O O . PRO A 1 87 ? -6.997 -5.848 4.345 1.00 97.56 87 PRO A O 1
ATOM 649 N N . GLU A 1 88 ? -4.847 -5.591 3.751 1.00 97.56 88 GLU A N 1
ATOM 650 C CA . GLU A 1 88 ? -4.397 -5.242 5.101 1.00 97.56 88 GLU A CA 1
ATOM 651 C C . GLU A 1 88 ? -5.090 -3.938 5.522 1.00 97.56 88 GLU A C 1
ATOM 653 O O . GLU A 1 88 ? -5.154 -2.991 4.736 1.00 97.56 88 GLU A O 1
ATOM 658 N N . VAL A 1 89 ? -5.608 -3.882 6.747 1.00 98.00 89 VAL A N 1
ATOM 659 C CA . VAL A 1 89 ? -6.223 -2.674 7.307 1.00 98.00 89 VAL A CA 1
ATOM 660 C C . VAL A 1 89 ? -5.356 -2.195 8.456 1.00 98.00 89 VAL A C 1
ATOM 662 O O . VAL A 1 89 ? -5.017 -2.985 9.337 1.00 98.00 89 VAL A O 1
ATOM 665 N N . ALA A 1 90 ? -4.967 -0.926 8.433 1.00 97.56 90 ALA A N 1
ATOM 666 C CA . ALA A 1 90 ? -4.069 -0.356 9.424 1.00 97.56 90 ALA A CA 1
ATOM 667 C C . ALA A 1 90 ? -4.564 0.989 9.961 1.00 97.56 90 ALA A C 1
ATOM 669 O O . ALA A 1 90 ? -5.234 1.745 9.259 1.00 97.56 90 ALA A O 1
ATOM 670 N N . MET A 1 91 ? -4.177 1.289 11.195 1.00 96.56 91 MET A N 1
ATOM 671 C CA . MET A 1 91 ? -4.331 2.608 11.802 1.00 96.56 91 MET A CA 1
ATOM 672 C C . MET A 1 91 ? -2.970 3.297 11.845 1.00 96.56 91 MET A C 1
ATOM 674 O O . MET A 1 91 ? -1.952 2.633 12.044 1.00 96.56 91 MET A O 1
ATOM 678 N N . TYR A 1 92 ? -2.927 4.610 11.684 1.00 95.75 92 TYR A N 1
ATOM 679 C CA . TYR A 1 92 ? -1.734 5.407 11.967 1.00 95.75 92 TYR A CA 1
ATOM 680 C C . TYR A 1 92 ? -2.122 6.681 12.712 1.00 95.75 92 TYR A C 1
ATOM 682 O O . TYR A 1 92 ? -3.289 7.049 12.760 1.00 95.75 92 TYR A O 1
ATOM 690 N N . GLU A 1 93 ? -1.149 7.339 13.328 1.00 95.25 93 GLU A N 1
ATOM 691 C CA . GLU A 1 93 ? -1.39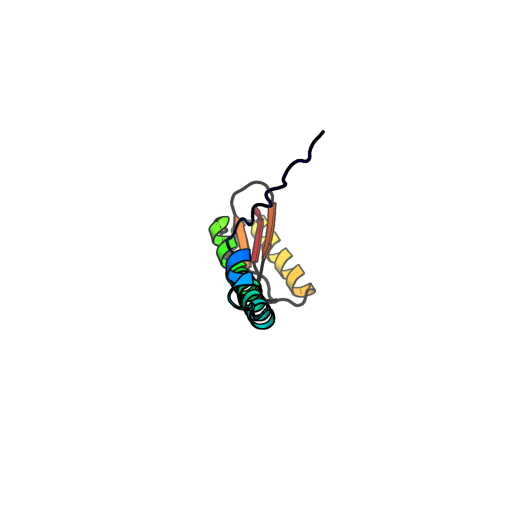1 8.560 14.093 1.00 95.25 93 GLU A CA 1
ATOM 692 C C . GLU A 1 93 ? -1.311 9.790 13.178 1.00 95.25 93 GLU A C 1
ATOM 694 O O . GLU A 1 93 ? -0.362 9.933 12.402 1.00 95.25 93 GLU A O 1
ATOM 699 N N . GLY A 1 94 ? -2.299 10.684 13.255 1.00 93.56 94 GLY A N 1
ATOM 700 C CA . GLY A 1 94 ? -2.307 11.928 12.490 1.00 93.56 94 GLY A CA 1
ATOM 701 C C . GLY A 1 94 ? -3.683 12.579 12.393 1.00 93.56 94 GLY A C 1
ATOM 702 O O . GLY A 1 94 ? -4.643 12.142 13.018 1.00 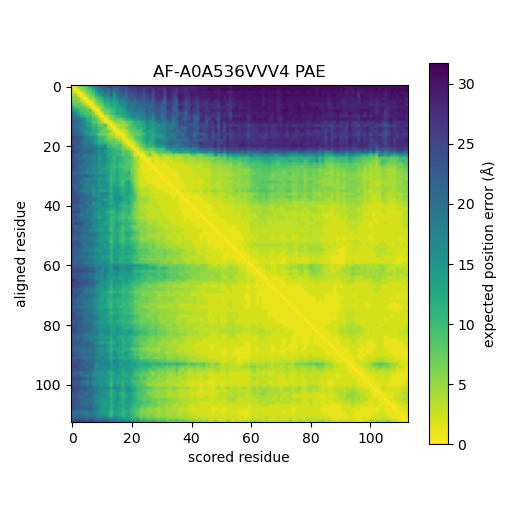93.56 94 GLY A O 1
ATOM 703 N N . GLU A 1 95 ? -3.767 13.633 11.582 1.00 95.38 95 GLU A N 1
ATOM 704 C CA . GLU A 1 95 ? -5.037 14.277 11.224 1.00 95.38 95 GLU A CA 1
ATOM 705 C C . GLU A 1 95 ? -5.968 13.301 10.487 1.00 95.38 95 GLU A C 1
ATOM 707 O O . GLU A 1 95 ? -5.457 12.432 9.777 1.00 95.38 95 GLU A O 1
ATOM 712 N N . PRO A 1 96 ? -7.303 13.455 10.566 1.00 95.81 96 PRO A N 1
ATOM 713 C CA . PRO A 1 96 ? -8.252 12.548 9.923 1.00 95.81 96 PRO A CA 1
ATOM 714 C C . PRO A 1 96 ? -7.996 12.388 8.419 1.00 95.81 96 PRO A C 1
ATOM 716 O O . PRO A 1 96 ? -8.234 13.307 7.629 1.00 95.81 96 PRO A O 1
ATOM 719 N N . ASN A 1 97 ? -7.497 11.220 8.009 1.00 96.00 97 ASN A N 1
ATOM 720 C CA . ASN A 1 97 ? -7.129 10.950 6.621 1.00 96.00 97 ASN A CA 1
ATOM 721 C C . ASN A 1 97 ? -7.124 9.441 6.320 1.00 96.00 97 ASN A C 1
ATOM 723 O O . ASN A 1 97 ? -7.048 8.607 7.218 1.00 96.00 97 ASN A O 1
ATOM 727 N N . ALA A 1 98 ? -7.222 9.086 5.038 1.00 96.31 98 ALA A N 1
ATOM 728 C CA . ALA A 1 98 ? -7.230 7.706 4.572 1.00 96.31 98 ALA A CA 1
ATOM 729 C C . ALA A 1 98 ? -6.457 7.558 3.258 1.00 96.31 98 ALA A C 1
ATOM 731 O O . ALA A 1 98 ? -6.585 8.382 2.351 1.00 96.31 98 ALA A O 1
ATOM 732 N N . PHE A 1 99 ? -5.700 6.471 3.111 1.00 95.94 99 PHE A N 1
ATOM 733 C CA . PHE A 1 99 ? -5.035 6.131 1.853 1.00 95.94 99 PHE A CA 1
ATOM 734 C C . PHE A 1 99 ? -5.030 4.622 1.597 1.00 95.94 99 PHE A C 1
ATOM 736 O O . PHE A 1 99 ? -5.202 3.809 2.506 1.00 95.94 99 PHE A O 1
ATOM 743 N N . ALA A 1 100 ? -4.819 4.239 0.337 1.00 96.50 100 ALA A N 1
ATOM 744 C CA . ALA A 1 100 ? -4.722 2.845 -0.076 1.00 96.50 100 ALA A CA 1
ATOM 745 C C . ALA A 1 100 ? -3.598 2.642 -1.100 1.00 96.50 100 ALA A C 1
ATOM 747 O O . ALA A 1 100 ? -3.373 3.486 -1.967 1.00 96.50 100 ALA A O 1
ATOM 748 N N . THR A 1 101 ? -2.890 1.515 -1.014 1.00 96.44 101 THR A N 1
ATOM 749 C CA . THR A 1 101 ? -1.831 1.150 -1.967 1.00 96.44 101 THR A CA 1
ATOM 750 C C . THR A 1 101 ? -1.694 -0.363 -2.110 1.00 96.44 101 THR A C 1
ATOM 752 O O . THR A 1 101 ? -1.946 -1.112 -1.169 1.00 96.44 101 THR A O 1
ATOM 755 N N . GLY A 1 102 ? -1.270 -0.833 -3.280 1.00 94.56 102 GLY A N 1
ATOM 756 C CA . GLY A 1 102 ? -1.023 -2.249 -3.532 1.00 94.56 102 GLY A CA 1
ATOM 757 C C . GLY A 1 102 ? -0.532 -2.486 -4.951 1.00 94.56 102 GLY A C 1
ATOM 758 O O . GLY A 1 102 ? -1.148 -2.022 -5.906 1.00 94.56 102 GLY A O 1
ATOM 759 N N . ALA A 1 103 ? 0.571 -3.220 -5.092 1.00 94.75 103 ALA A N 1
ATOM 760 C CA . ALA A 1 103 ? 1.121 -3.568 -6.402 1.00 94.75 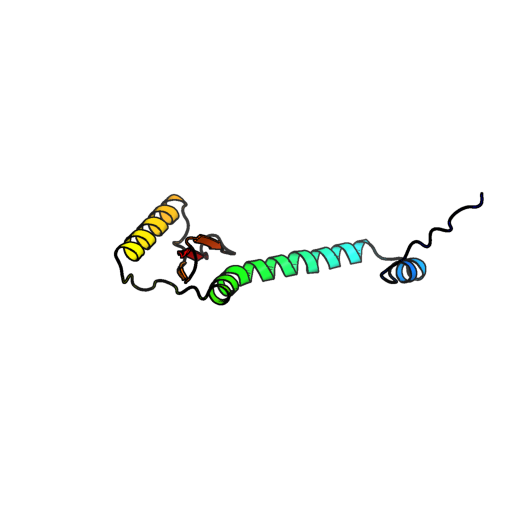103 ALA A CA 1
ATOM 761 C C . ALA A 1 103 ? 0.279 -4.624 -7.134 1.00 94.75 103 ALA A C 1
ATOM 763 O O . ALA A 1 103 ? 0.309 -4.710 -8.359 1.00 94.75 103 ALA A O 1
ATOM 764 N N . PHE A 1 104 ? -0.472 -5.435 -6.383 1.00 95.75 104 PHE A N 1
ATOM 765 C CA . PHE A 1 104 ? -1.261 -6.538 -6.917 1.00 95.75 104 PHE A CA 1
ATOM 766 C C . PHE A 1 104 ? -2.704 -6.459 -6.429 1.00 95.75 104 PHE A C 1
ATOM 768 O O . PHE A 1 104 ? -2.962 -6.085 -5.287 1.00 95.75 104 PHE A O 1
ATOM 775 N N . LYS A 1 105 ? -3.637 -6.926 -7.269 1.00 92.25 105 LYS A N 1
ATOM 776 C CA . LYS A 1 105 ? -5.081 -6.970 -6.979 1.00 92.25 105 LYS A CA 1
ATOM 777 C C . LYS A 1 105 ? -5.408 -7.577 -5.605 1.00 92.25 105 LYS A C 1
ATOM 779 O O . LYS A 1 105 ? -6.292 -7.086 -4.920 1.00 92.25 105 LYS A O 1
ATOM 784 N N . ASN A 1 106 ? -4.682 -8.626 -5.216 1.00 95.94 106 ASN A N 1
ATOM 785 C CA . ASN A 1 106 ? -4.907 -9.377 -3.977 1.00 95.94 106 ASN A CA 1
ATOM 786 C C . ASN A 1 106 ? -3.787 -9.168 -2.940 1.00 95.94 106 ASN A C 1
ATOM 788 O O . ASN A 1 106 ? -3.565 -10.0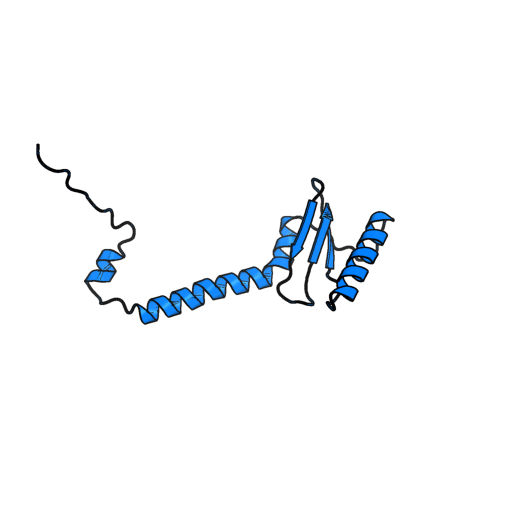21 -2.088 1.00 95.94 106 ASN A O 1
ATOM 792 N N . SER A 1 107 ? -3.040 -8.064 -3.039 1.00 95.56 107 SER A N 1
ATOM 793 C CA . SER A 1 107 ? -2.036 -7.664 -2.048 1.00 95.56 107 SER A CA 1
ATOM 794 C C . SER A 1 107 ? -2.010 -6.143 -1.958 1.00 95.56 107 SER A C 1
ATOM 796 O O . SER A 1 107 ? -1.230 -5.465 -2.632 1.00 95.56 107 SER A O 1
ATOM 798 N N . ALA A 1 108 ? -2.908 -5.619 -1.131 1.00 96.81 108 ALA A N 1
ATOM 799 C CA . ALA A 1 108 ? -3.102 -4.195 -0.912 1.00 96.81 108 ALA A CA 1
ATOM 800 C C . ALA A 1 108 ? -3.198 -3.877 0.586 1.00 96.81 108 ALA A C 1
ATOM 802 O O . ALA A 1 108 ? -3.336 -4.772 1.421 1.00 96.81 108 ALA A O 1
ATOM 803 N N . LEU A 1 109 ? -3.096 -2.591 0.898 1.00 97.69 109 LEU A N 1
ATOM 804 C CA . LEU A 1 109 ? -3.195 -1.990 2.220 1.00 97.69 109 LEU A CA 1
ATOM 805 C C . LEU A 1 109 ? -4.158 -0.806 2.141 1.00 97.69 109 LEU A C 1
ATOM 807 O O . LEU A 1 109 ? -4.075 -0.013 1.203 1.00 97.69 109 LEU A O 1
ATOM 811 N N . VAL A 1 110 ? -5.017 -0.677 3.145 1.00 97.75 110 VAL A N 1
ATOM 812 C CA . VAL A 1 110 ? -5.821 0.509 3.443 1.00 97.75 110 VAL A CA 1
ATOM 813 C C . VAL A 1 110 ? -5.426 0.986 4.836 1.00 97.75 110 VAL A C 1
ATOM 815 O O . VAL A 1 110 ? -5.376 0.181 5.765 1.00 97.75 110 VAL A O 1
ATOM 818 N N . ALA A 1 111 ? -5.135 2.274 4.986 1.00 97.25 111 ALA A N 1
ATOM 819 C CA . ALA A 1 111 ? -4.757 2.854 6.267 1.00 97.25 111 ALA A CA 1
ATOM 820 C C . ALA A 1 111 ? -5.547 4.132 6.553 1.00 97.25 111 ALA A C 1
ATOM 822 O O . ALA A 1 111 ? -5.793 4.913 5.631 1.00 97.25 111 ALA A O 1
ATOM 823 N N . VAL A 1 112 ? -5.933 4.330 7.816 1.00 96.94 112 VAL A N 1
ATOM 824 C CA . VAL A 1 112 ? -6.688 5.505 8.284 1.00 96.94 112 VAL A CA 1
ATOM 825 C C . VAL A 1 112 ? -6.093 6.080 9.578 1.00 96.94 112 VAL A C 1
ATOM 827 O O . VAL A 1 112 ? -5.478 5.334 10.343 1.00 96.94 112 VAL A O 1
ATOM 830 N N . SER A 1 113 ? -6.267 7.386 9.798 1.00 93.50 113 SER A N 1
ATOM 831 C CA . SER A 1 113 ? -5.898 8.119 11.023 1.00 93.50 113 SER A CA 1
ATOM 832 C C . SER A 1 113 ? -7.092 8.767 11.703 1.00 93.50 113 SER A C 1
ATOM 834 O O . SER A 1 113 ? -8.013 9.210 10.975 1.00 93.50 113 SER A O 1
#

Secondary structure (DSSP, 8-state):
----------TTSHHHHHHHS---HHHHHHHHHHHHHHHHHHHHHHHHHHHHHHHTPEE-SS--SHHHHHHHHHHHHHHHHHTSPPPEEEE-SSSS-EEEEEEETTEEEEEE-

Radius of gyration: 24.66 Å; Cα contacts (8 Å, |Δi|>4): 111; chains: 1; bounding box: 50×59×54 Å

Sequence (113 aa):
MSPLRRKRSNLLGLNRALAENGLNLGALLVFSAIIGFGGAFISLLMSKTIAKWSTGAQVISEPRSEGETWLLATVKKLADRAGVAVPEVAMYEGEPNAFATGAFKNSALVAVS

Solvent-accessible surface area (backbone atoms only — not comparable to full-atom values): 6621 Å² total; per-residue (Å²): 143,82,82,87,80,79,78,77,78,70,86,73,56,53,71,57,56,52,71,78,50,83,69,59,60,66,60,50,51,53,50,50,47,51,54,55,51,50,51,51,52,52,51,41,68,43,40,49,62,50,51,32,66,76,53,60,40,45,68,65,86,69,69,90,44,72,66,49,46,50,48,54,53,49,52,40,56,52,20,60,74,68,75,36,52,66,49,49,47,25,43,32,82,66,72,85,46,74,52,73,44,50,69,42,84,71,49,34,36,35,39,37,58

Foldseek 3Di:
DDDDDDPPCPPPCVVVVCPPDPDPVVVVVVVCCCVVVVVVLVCQQCVQVCVCVVQVWDFCPDDPDPVSVVVQVVQCVVCVVVVEAREGETEGDDDFDKDKGHSDRHYIYIYTD